Protein AF-A0A9D9N4X7-F1 (afdb_monomer)

Mean predicted aligned error: 10.9 Å

Foldseek 3Di:
DQQVVCCVPQNPVSVVVVVVVVVVVVVVVCVVVCCVPPVDPDPVVVVVVLVVLVVVLVVVLVVPDDPDPVVSVVSNVVSVVVSVVVCCVPPDPLCPDPPRVPPPD

Sequence (105 aa):
LVNVLFVPRISYMASAWASFACYFVMMLVSYFVGQKYMKIPYDLRSMGLYTIVALAFLAISYYFKSDRIWLNYTINTVLLLVYLAMIVRRDFPLHNLPVVGKYFK

Structure (mmCIF, N/CA/C/O backbone):
data_AF-A0A9D9N4X7-F1
#
_entry.id   AF-A0A9D9N4X7-F1
#
loop_
_atom_site.group_PDB
_atom_site.id
_atom_site.type_symbol
_atom_site.label_atom_id
_atom_site.label_alt_id
_atom_site.label_comp_id
_atom_site.label_asym_id
_atom_site.label_entity_id
_atom_site.label_seq_id
_atom_site.pdbx_PDB_ins_code
_atom_site.Cartn_x
_atom_site.Cartn_y
_atom_site.Cartn_z
_atom_site.occupancy
_atom_site.B_iso_or_equiv
_atom_site.auth_seq_id
_atom_site.auth_comp_id
_atom_site.auth_asym_id
_atom_site.auth_atom_id
_atom_site.pdbx_PDB_model_num
ATOM 1 N N . LEU A 1 1 ? 9.983 18.718 3.355 1.00 54.75 1 LEU A N 1
ATOM 2 C CA . LEU A 1 1 ? 11.403 18.310 3.497 1.00 54.75 1 LEU A CA 1
ATOM 3 C C . LEU A 1 1 ? 11.791 17.188 2.528 1.00 54.75 1 LEU A C 1
ATOM 5 O O . LEU A 1 1 ? 12.722 17.389 1.766 1.00 54.75 1 LEU A O 1
ATOM 9 N N . VAL A 1 2 ? 11.036 16.083 2.444 1.00 51.59 2 VAL A N 1
ATOM 10 C CA . VAL A 1 2 ? 11.307 14.979 1.489 1.00 51.59 2 VAL A CA 1
ATOM 11 C C . VAL A 1 2 ? 11.167 15.393 0.012 1.00 51.59 2 VAL A C 1
ATOM 13 O O . VAL A 1 2 ? 12.006 15.029 -0.803 1.00 51.59 2 VAL A O 1
ATOM 16 N N . ASN A 1 3 ? 10.172 16.220 -0.334 1.00 50.16 3 ASN A N 1
ATOM 17 C CA . ASN A 1 3 ? 9.9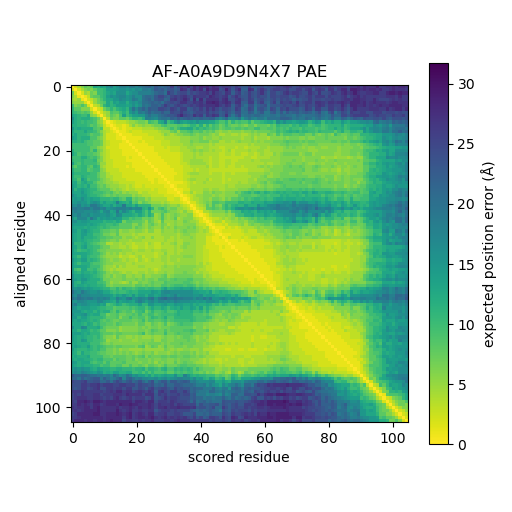34 16.613 -1.731 1.00 50.16 3 ASN A CA 1
ATOM 18 C C . ASN A 1 3 ? 11.021 17.550 -2.301 1.00 50.16 3 ASN A C 1
ATOM 20 O O . ASN A 1 3 ? 11.344 17.471 -3.471 1.00 50.16 3 ASN A O 1
ATOM 24 N N . VAL A 1 4 ? 11.635 18.418 -1.491 1.00 57.03 4 VAL A N 1
ATOM 25 C CA . VAL A 1 4 ? 12.574 19.451 -1.989 1.00 57.03 4 VAL A CA 1
ATOM 26 C C . VAL A 1 4 ? 13.975 18.883 -2.261 1.00 57.03 4 VAL A C 1
ATOM 28 O O . VAL A 1 4 ? 14.663 19.346 -3.163 1.00 57.03 4 VAL A O 1
ATOM 31 N N . LEU A 1 5 ? 14.383 17.847 -1.521 1.00 56.41 5 LEU A N 1
ATOM 32 C CA . LEU A 1 5 ? 15.714 17.235 -1.632 1.00 56.41 5 LEU A CA 1
ATOM 33 C C . LEU A 1 5 ? 15.809 16.143 -2.717 1.00 56.41 5 LEU A C 1
ATOM 35 O O . LEU A 1 5 ? 16.883 15.937 -3.272 1.00 56.41 5 LEU A O 1
ATOM 39 N N . PHE A 1 6 ? 14.704 15.459 -3.046 1.00 50.97 6 PHE A N 1
ATOM 40 C CA . PHE A 1 6 ? 14.692 14.322 -3.990 1.00 50.97 6 PHE A CA 1
ATOM 41 C C . PHE A 1 6 ? 14.237 14.659 -5.423 1.00 50.97 6 PHE A C 1
ATOM 43 O O . PHE A 1 6 ? 14.375 13.830 -6.332 1.00 50.97 6 PHE A O 1
ATOM 50 N N . VAL A 1 7 ? 13.729 15.873 -5.650 1.00 50.91 7 VAL A N 1
ATOM 51 C CA . VAL A 1 7 ? 13.244 16.347 -6.960 1.00 50.91 7 VAL A CA 1
ATOM 52 C C . VAL A 1 7 ? 14.270 16.263 -8.106 1.00 50.91 7 VAL A C 1
ATOM 54 O O . VAL A 1 7 ? 13.846 15.899 -9.202 1.00 50.91 7 VAL A O 1
ATOM 57 N N . PRO A 1 8 ? 15.594 16.471 -7.927 1.00 56.12 8 PRO A N 1
ATOM 58 C CA . PRO A 1 8 ? 16.517 16.484 -9.070 1.00 56.12 8 PRO A CA 1
ATOM 59 C C . PRO A 1 8 ? 16.788 15.112 -9.708 1.00 56.12 8 PRO A C 1
ATOM 61 O O . PRO A 1 8 ? 17.347 15.052 -10.799 1.00 56.12 8 PRO A O 1
ATOM 64 N N . ARG A 1 9 ? 16.450 13.999 -9.036 1.00 59.16 9 ARG A N 1
ATOM 65 C CA . ARG A 1 9 ? 16.835 12.644 -9.483 1.00 59.16 9 ARG A CA 1
ATOM 66 C C . ARG A 1 9 ? 15.659 11.693 -9.732 1.00 59.16 9 ARG A C 1
ATOM 68 O O . ARG A 1 9 ? 15.794 10.825 -10.585 1.00 59.16 9 ARG A O 1
ATOM 75 N N . ILE A 1 10 ? 14.541 11.814 -8.999 1.00 59.00 10 ILE A N 1
ATOM 76 C CA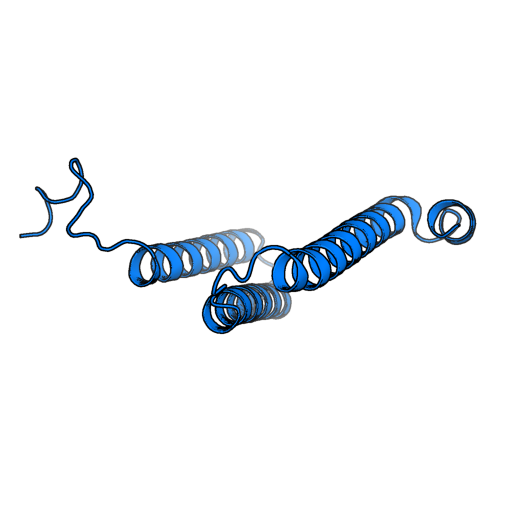 . ILE A 1 10 ? 13.463 10.788 -8.981 1.00 59.00 10 ILE A CA 1
ATOM 77 C C . ILE A 1 10 ? 12.044 11.396 -9.122 1.00 59.00 10 ILE A C 1
ATOM 79 O O . ILE A 1 10 ? 11.050 10.676 -9.082 1.00 59.00 10 ILE A O 1
ATOM 83 N N . SER A 1 11 ? 11.942 12.714 -9.329 1.00 65.12 11 SER A N 1
ATOM 84 C CA . SER A 1 11 ? 10.737 13.507 -9.654 1.00 65.12 11 SER A CA 1
ATOM 85 C C . SER A 1 11 ? 9.369 12.838 -9.366 1.00 65.12 11 SER A C 1
ATOM 87 O O . SER A 1 11 ? 8.865 12.930 -8.246 1.00 65.12 11 SER A O 1
ATOM 89 N N . TYR A 1 12 ? 8.780 12.108 -10.323 1.00 67.69 12 TYR A N 1
ATOM 90 C CA . TYR A 1 12 ? 7.450 11.492 -10.180 1.00 67.69 12 TYR A CA 1
ATOM 91 C C . TYR A 1 12 ? 7.395 10.325 -9.174 1.00 67.69 12 TYR A C 1
ATOM 93 O O . TYR A 1 12 ? 6.479 10.240 -8.354 1.00 67.69 12 TYR A O 1
ATOM 101 N N . MET A 1 13 ? 8.397 9.443 -9.181 1.00 74.81 13 MET A N 1
ATOM 102 C CA . MET A 1 13 ? 8.475 8.309 -8.249 1.00 74.81 13 MET A CA 1
ATOM 103 C C . MET A 1 13 ? 8.678 8.780 -6.804 1.00 74.81 13 MET A C 1
ATOM 105 O O . MET A 1 13 ? 8.128 8.181 -5.882 1.00 74.81 13 MET A O 1
ATOM 109 N N . ALA A 1 14 ? 9.420 9.873 -6.598 1.00 73.06 14 ALA A N 1
ATOM 110 C CA . ALA A 1 14 ? 9.655 10.431 -5.269 1.00 73.06 14 ALA A CA 1
ATOM 111 C C . ALA A 1 14 ? 8.353 10.938 -4.638 1.00 73.06 14 ALA A C 1
ATOM 113 O O . ALA A 1 14 ? 8.101 10.682 -3.460 1.00 73.06 14 ALA A O 1
ATOM 114 N N . SER A 1 15 ? 7.492 11.589 -5.427 1.00 80.06 15 SER A N 1
ATOM 115 C CA . SER A 1 15 ? 6.187 12.039 -4.942 1.00 80.06 15 SER A CA 1
ATOM 116 C C . SER A 1 15 ? 5.264 10.867 -4.596 1.00 80.06 15 SER A C 1
ATOM 118 O O . SER A 1 15 ? 4.541 10.955 -3.605 1.00 80.06 15 SER A O 1
ATOM 120 N N . ALA A 1 16 ? 5.300 9.768 -5.358 1.00 83.25 16 ALA A N 1
ATOM 121 C CA . ALA A 1 16 ? 4.505 8.576 -5.057 1.00 83.25 16 ALA A CA 1
ATOM 122 C C . ALA A 1 16 ? 4.917 7.939 -3.717 1.00 83.25 16 ALA A C 1
ATOM 124 O O . ALA A 1 16 ? 4.068 7.693 -2.857 1.00 83.25 16 ALA A O 1
ATOM 125 N N . TRP A 1 17 ? 6.224 7.749 -3.497 1.00 82.69 17 TRP A N 1
ATOM 126 C CA . TRP A 1 17 ? 6.747 7.218 -2.234 1.00 82.69 17 TRP A CA 1
ATOM 127 C C . TRP A 1 17 ? 6.523 8.167 -1.051 1.00 82.69 17 TRP A C 1
ATOM 129 O O . TRP A 1 17 ? 6.207 7.708 0.047 1.00 82.69 17 TRP A O 1
ATOM 139 N N . ALA A 1 18 ? 6.629 9.483 -1.260 1.00 83.94 18 ALA A N 1
ATOM 140 C CA . ALA A 1 18 ? 6.366 10.474 -0.219 1.00 83.94 18 ALA A CA 1
ATOM 141 C C . ALA A 1 18 ? 4.897 10.454 0.233 1.00 83.94 18 ALA A C 1
ATOM 143 O O . ALA A 1 18 ? 4.632 10.432 1.436 1.00 83.94 18 ALA A O 1
ATOM 144 N N . SER A 1 19 ? 3.947 10.407 -0.707 1.00 86.50 19 SER A N 1
ATOM 145 C CA . SER A 1 19 ? 2.517 10.298 -0.389 1.00 86.50 19 SER A CA 1
ATOM 146 C C . SER A 1 19 ? 2.197 8.981 0.316 1.00 86.50 19 SER A C 1
ATOM 148 O O . SER A 1 19 ? 1.488 8.987 1.320 1.00 86.50 19 SER A O 1
ATOM 150 N N . PHE A 1 20 ? 2.773 7.865 -0.144 1.00 87.88 20 PHE A N 1
ATOM 151 C CA . PHE A 1 20 ? 2.616 6.564 0.507 1.00 87.88 20 PHE A CA 1
ATOM 152 C C . PHE A 1 20 ? 3.094 6.590 1.965 1.00 87.88 20 PHE A C 1
ATOM 154 O O . PHE A 1 20 ? 2.342 6.218 2.864 1.00 87.88 20 PHE A O 1
ATOM 161 N N . ALA A 1 21 ? 4.304 7.098 2.219 1.00 88.75 21 ALA A N 1
ATOM 162 C CA . ALA A 1 21 ? 4.846 7.210 3.572 1.00 88.75 21 ALA A CA 1
ATOM 163 C C . ALA A 1 21 ? 4.004 8.144 4.457 1.00 88.75 21 ALA A C 1
ATOM 165 O O . ALA A 1 21 ? 3.761 7.840 5.622 1.00 88.75 21 ALA A O 1
ATOM 166 N N . CYS A 1 22 ? 3.514 9.254 3.900 1.00 89.50 22 CYS A N 1
ATOM 167 C CA . CYS A 1 22 ? 2.655 10.198 4.610 1.00 89.50 22 CYS A CA 1
ATOM 168 C C . CYS A 1 22 ? 1.346 9.537 5.074 1.00 89.50 22 CYS A C 1
ATOM 170 O O . CYS A 1 22 ? 1.009 9.591 6.259 1.00 89.50 22 CYS A O 1
ATOM 172 N N . TYR A 1 23 ? 0.642 8.847 4.169 1.00 91.88 23 TYR A N 1
ATOM 173 C CA . TYR A 1 23 ? -0.581 8.116 4.513 1.00 91.88 23 TYR A CA 1
ATOM 174 C C . TYR A 1 23 ? -0.321 6.960 5.471 1.00 91.88 23 TYR A C 1
ATOM 176 O O . TYR A 1 23 ? -1.108 6.750 6.389 1.00 91.88 23 TYR A O 1
ATOM 184 N N . PHE A 1 24 ? 0.794 6.250 5.310 1.00 91.31 24 PHE A N 1
ATOM 185 C CA . PHE A 1 24 ? 1.174 5.171 6.212 1.00 91.31 24 PHE A CA 1
ATOM 186 C C . PHE A 1 24 ? 1.397 5.674 7.645 1.00 91.31 24 PHE A C 1
ATOM 188 O O . PHE A 1 24 ? 0.865 5.106 8.597 1.00 91.31 24 PHE A O 1
ATOM 195 N N . VAL A 1 25 ? 2.116 6.788 7.812 1.00 92.50 25 VAL A N 1
ATOM 196 C CA . VAL A 1 25 ? 2.313 7.409 9.131 1.00 92.50 25 VAL A CA 1
ATOM 197 C C . VAL A 1 25 ? 0.983 7.896 9.706 1.00 92.50 25 VAL A C 1
ATOM 199 O O . VAL A 1 25 ? 0.697 7.625 10.871 1.00 92.50 25 VAL A O 1
ATOM 202 N N . MET A 1 26 ? 0.140 8.555 8.903 1.00 92.00 26 MET A N 1
ATOM 203 C CA . MET A 1 26 ? -1.194 8.977 9.348 1.00 92.00 26 MET A CA 1
ATOM 204 C C . MET A 1 26 ? -2.060 7.793 9.795 1.00 92.00 26 MET A C 1
ATOM 206 O O . MET A 1 26 ? -2.709 7.882 10.836 1.00 92.00 26 MET A O 1
ATOM 210 N N . MET A 1 27 ? -2.032 6.675 9.063 1.00 90.69 27 MET A N 1
ATOM 211 C CA . MET A 1 27 ? -2.735 5.442 9.426 1.00 90.69 27 MET A CA 1
ATOM 212 C C . MET A 1 27 ? -2.255 4.910 10.780 1.00 90.69 27 MET A C 1
ATOM 214 O O . MET A 1 27 ? -3.079 4.623 11.645 1.00 90.69 27 MET A O 1
ATOM 218 N N . LEU A 1 28 ? -0.938 4.809 10.990 1.00 90.62 28 LEU A N 1
ATOM 219 C CA . LEU A 1 28 ? -0.377 4.316 12.251 1.00 90.62 28 LEU A CA 1
ATOM 220 C C . LEU A 1 28 ? -0.739 5.223 13.427 1.00 90.62 28 LEU A C 1
ATOM 222 O O . LEU A 1 28 ? -1.196 4.738 14.459 1.00 90.62 28 LEU A O 1
ATOM 226 N N . VAL A 1 29 ? -0.579 6.539 13.271 1.00 91.25 29 VAL A N 1
ATOM 227 C CA . VAL A 1 29 ? -0.933 7.508 14.318 1.00 91.25 29 VAL A CA 1
ATOM 228 C C . VAL A 1 29 ? -2.424 7.423 14.641 1.00 91.25 29 VAL A C 1
ATOM 230 O O . VAL A 1 29 ? -2.784 7.347 15.815 1.00 91.25 29 VAL A O 1
ATOM 233 N N . SER A 1 30 ? -3.286 7.368 13.623 1.00 87.31 30 SER A N 1
ATOM 234 C CA . SER A 1 30 ? -4.731 7.210 13.803 1.00 87.31 30 SER A CA 1
ATOM 235 C C . SER A 1 30 ? -5.081 5.896 14.503 1.00 87.31 30 SER A C 1
ATOM 237 O O . SER A 1 30 ? -5.926 5.901 15.392 1.00 87.31 30 SER A O 1
ATOM 239 N N . TYR A 1 31 ? -4.388 4.798 14.190 1.00 85.56 31 TYR A N 1
ATOM 240 C CA . TYR A 1 31 ? -4.572 3.519 14.871 1.00 85.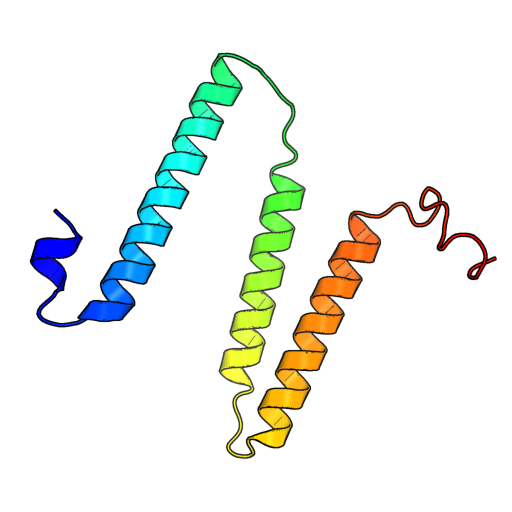56 31 TYR A CA 1
ATOM 241 C C . TYR A 1 31 ? -4.180 3.593 16.355 1.00 85.56 31 TYR A C 1
ATOM 243 O O . TYR A 1 31 ? -4.967 3.203 17.215 1.00 85.56 31 TYR A O 1
ATOM 251 N N . PHE A 1 32 ? -3.006 4.140 16.688 1.00 86.88 32 PHE A N 1
ATOM 252 C CA . PHE A 1 32 ? -2.550 4.242 18.082 1.00 86.88 32 PHE A CA 1
ATOM 253 C C . PHE A 1 32 ? -3.413 5.190 18.920 1.00 86.88 32 PHE A C 1
ATOM 255 O O . PHE A 1 32 ? -3.777 4.868 20.053 1.00 86.88 32 PHE A O 1
ATOM 262 N N . VAL A 1 33 ? -3.753 6.357 18.368 1.00 87.00 33 VAL A N 1
ATOM 263 C CA . VAL A 1 33 ? -4.638 7.331 19.019 1.00 87.00 33 VAL A CA 1
ATOM 264 C C . VAL A 1 33 ? -6.048 6.753 19.135 1.00 87.00 33 VAL A C 1
ATOM 266 O O . VAL A 1 33 ? -6.629 6.771 20.218 1.00 87.00 33 VAL A O 1
ATOM 269 N N . GLY A 1 34 ? -6.567 6.165 18.058 1.00 83.38 34 GLY A N 1
ATOM 270 C CA . GLY A 1 34 ? -7.864 5.497 18.014 1.00 83.38 34 GLY A CA 1
ATOM 271 C C . GLY A 1 34 ? -7.978 4.430 19.092 1.00 83.38 34 GLY A C 1
ATOM 272 O O . GLY A 1 34 ? -8.884 4.504 19.908 1.00 83.38 34 GLY A O 1
ATOM 273 N N . GLN A 1 35 ? -6.993 3.538 19.209 1.00 80.44 35 GLN A N 1
ATOM 274 C CA . GLN A 1 35 ? -6.988 2.483 20.224 1.00 80.44 35 GLN A CA 1
ATOM 275 C C . GLN A 1 35 ? -6.961 3.020 21.667 1.00 80.44 35 GLN A C 1
ATOM 277 O O . GLN A 1 35 ? -7.455 2.356 22.582 1.00 80.44 35 GLN A O 1
ATOM 282 N N . LYS A 1 36 ? -6.394 4.215 21.890 1.00 78.75 36 LYS A N 1
ATOM 283 C CA . LYS A 1 36 ? -6.341 4.863 23.209 1.00 78.75 36 LYS A CA 1
ATOM 284 C C . LYS A 1 36 ? -7.684 5.476 23.618 1.00 78.75 36 LYS A C 1
ATOM 286 O O . LYS A 1 36 ? -8.058 5.346 24.780 1.00 78.75 36 LYS A O 1
ATOM 291 N N . TYR A 1 37 ? -8.387 6.138 22.696 1.00 80.56 37 TYR A N 1
ATOM 292 C CA . TYR A 1 37 ? -9.648 6.838 22.991 1.00 80.56 37 TYR A CA 1
ATOM 293 C C . TYR A 1 37 ? -10.896 5.974 22.744 1.00 80.56 37 TYR A C 1
ATOM 295 O O . TYR A 1 37 ? -11.855 6.059 23.504 1.00 80.56 37 TYR A O 1
ATOM 303 N N . MET A 1 38 ? -10.882 5.120 21.719 1.00 72.88 38 MET A N 1
ATOM 304 C CA . MET A 1 38 ? -11.967 4.208 21.350 1.00 72.88 38 MET A CA 1
ATOM 305 C C . MET A 1 38 ? -11.400 2.832 20.982 1.00 72.88 38 MET A C 1
ATOM 307 O O . MET A 1 38 ? -10.939 2.605 19.865 1.00 72.88 38 MET A O 1
ATOM 311 N N . LYS A 1 39 ? -11.458 1.885 21.926 1.00 68.94 39 LYS A N 1
ATOM 312 C CA . LYS A 1 39 ? -11.010 0.498 21.722 1.00 68.94 39 LYS A CA 1
ATOM 313 C C . LYS A 1 39 ? -11.959 -0.251 20.783 1.00 68.94 39 LYS A C 1
ATOM 315 O O . LYS A 1 39 ? -12.799 -1.029 21.225 1.00 68.94 39 LYS A O 1
ATOM 320 N N . ILE A 1 40 ? -11.823 -0.009 19.487 1.00 74.19 40 ILE A N 1
ATOM 321 C CA . ILE A 1 40 ? -12.484 -0.788 18.444 1.00 74.19 40 ILE A CA 1
ATOM 322 C C . ILE A 1 40 ? -11.614 -2.031 18.204 1.00 74.19 40 ILE A C 1
ATOM 324 O O . ILE A 1 40 ? -10.425 -1.881 17.912 1.00 74.19 40 ILE A O 1
ATOM 328 N N . PRO A 1 41 ? -12.145 -3.260 18.339 1.00 72.81 41 PRO A N 1
ATOM 329 C CA . PRO A 1 41 ? -11.392 -4.478 18.061 1.00 72.81 41 PRO A CA 1
ATOM 330 C C . PRO A 1 41 ? -11.179 -4.628 16.545 1.00 72.81 41 PRO A C 1
ATOM 332 O O . PRO A 1 41 ? -11.922 -5.330 15.866 1.00 72.81 41 PRO A O 1
ATOM 335 N N . TYR A 1 42 ? -10.174 -3.939 16.001 1.00 72.00 42 TYR A N 1
ATOM 336 C CA . TYR A 1 42 ? -9.762 -4.094 14.608 1.00 72.00 42 TYR A CA 1
ATOM 337 C C . TYR A 1 42 ? -9.078 -5.447 14.402 1.00 72.00 42 TYR A C 1
ATOM 339 O O . TYR A 1 42 ? -8.085 -5.761 15.063 1.00 72.00 42 TYR A O 1
ATOM 347 N N . ASP A 1 43 ? -9.562 -6.229 13.437 1.00 79.25 43 ASP A N 1
ATOM 348 C CA . ASP A 1 43 ? -8.894 -7.456 13.010 1.00 79.25 43 ASP A CA 1
ATOM 349 C C . ASP A 1 43 ? -7.703 -7.139 12.093 1.00 79.25 43 ASP A C 1
ATOM 351 O O . ASP A 1 43 ? -7.742 -7.265 10.865 1.00 79.25 43 ASP A O 1
ATOM 355 N N . LEU A 1 44 ? -6.606 -6.719 12.724 1.00 81.50 44 LEU A N 1
ATOM 356 C CA . LEU A 1 44 ? -5.341 -6.457 12.045 1.00 81.50 44 LEU A CA 1
ATOM 357 C C . LEU A 1 44 ? -4.779 -7.694 11.332 1.00 81.50 44 LEU A C 1
ATOM 359 O O . LEU A 1 44 ? -4.017 -7.545 10.377 1.00 81.50 44 LEU A O 1
ATOM 363 N N . ARG A 1 45 ? -5.125 -8.911 11.780 1.00 79.94 45 ARG A N 1
ATOM 364 C CA . ARG A 1 45 ? -4.615 -10.147 11.169 1.00 79.94 45 ARG A CA 1
ATOM 365 C C . ARG A 1 45 ? -5.199 -10.316 9.777 1.00 79.94 45 ARG A C 1
ATOM 367 O O . ARG A 1 45 ? -4.447 -10.564 8.838 1.00 79.94 45 ARG A O 1
ATOM 374 N N . SER A 1 46 ? -6.506 -10.120 9.635 1.00 81.25 46 SER A N 1
ATOM 375 C CA . SER A 1 46 ? -7.180 -10.187 8.338 1.00 81.25 46 SER A CA 1
ATOM 376 C C . SER A 1 46 ? -6.668 -9.102 7.382 1.00 81.25 46 SER A C 1
ATOM 378 O O . SER A 1 46 ? -6.266 -9.418 6.263 1.00 81.25 46 SER A O 1
ATOM 380 N N . MET A 1 47 ? -6.545 -7.849 7.840 1.00 83.88 47 MET A N 1
ATOM 381 C CA . MET A 1 47 ? -5.997 -6.748 7.024 1.00 83.88 47 MET A CA 1
ATOM 382 C C . MET A 1 47 ? -4.546 -6.997 6.573 1.00 83.88 47 MET A C 1
ATOM 384 O O . MET A 1 47 ? -4.191 -6.771 5.411 1.00 83.88 47 MET A O 1
ATOM 388 N N . GLY A 1 48 ? -3.702 -7.493 7.482 1.00 86.75 48 GLY A N 1
ATOM 389 C CA . GLY A 1 48 ? -2.317 -7.843 7.180 1.00 86.75 48 GLY A CA 1
ATOM 390 C C . GLY A 1 48 ? -2.214 -8.978 6.162 1.00 86.75 48 GLY A C 1
ATOM 391 O O . GLY A 1 48 ? -1.443 -8.875 5.209 1.00 86.75 48 GLY A O 1
ATOM 392 N N . LEU A 1 49 ? -3.032 -10.025 6.310 1.00 87.81 49 LEU A N 1
ATOM 393 C CA . LEU A 1 49 ? -3.075 -11.145 5.367 1.00 87.81 49 LEU A CA 1
ATOM 394 C C . LEU A 1 49 ? -3.431 -10.685 3.949 1.00 87.81 49 LEU A C 1
ATOM 396 O O . LEU A 1 49 ? -2.735 -11.069 3.012 1.00 87.81 49 LEU A O 1
ATOM 400 N N . TYR A 1 50 ? -4.445 -9.830 3.781 1.00 87.50 50 TYR A N 1
ATOM 401 C CA . TYR A 1 50 ? -4.788 -9.290 2.459 1.00 87.50 50 TYR A CA 1
ATOM 402 C C . TYR A 1 50 ? -3.636 -8.506 1.834 1.00 87.50 50 TYR A C 1
ATOM 404 O O . TYR A 1 50 ? -3.314 -8.706 0.664 1.00 87.50 50 TYR A O 1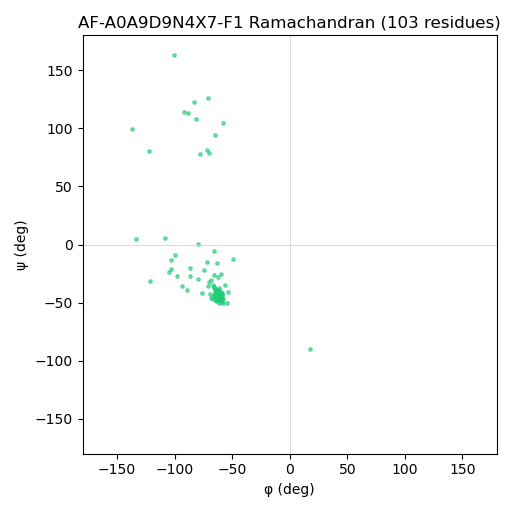
ATOM 412 N N . THR A 1 51 ? -2.965 -7.672 2.631 1.00 89.06 51 THR A N 1
ATOM 413 C CA . THR A 1 51 ? -1.812 -6.887 2.170 1.00 89.06 51 THR A CA 1
ATOM 414 C C . THR A 1 51 ? -0.664 -7.793 1.711 1.00 89.06 51 THR A C 1
ATOM 416 O O . THR A 1 51 ? -0.089 -7.572 0.647 1.00 89.06 51 THR A O 1
ATOM 419 N N . ILE A 1 52 ? -0.355 -8.852 2.469 1.00 91.75 52 ILE A N 1
ATOM 420 C CA . ILE A 1 52 ? 0.695 -9.822 2.120 1.00 91.75 52 ILE A CA 1
ATOM 421 C C . ILE A 1 52 ? 0.339 -10.580 0.837 1.00 91.75 52 ILE A C 1
ATOM 423 O O . ILE A 1 52 ? 1.189 -10.724 -0.040 1.00 91.75 52 ILE A O 1
ATOM 427 N N . VAL A 1 53 ? -0.908 -11.039 0.698 1.00 90.81 53 VAL A N 1
ATOM 428 C CA . VAL A 1 53 ? -1.367 -11.732 -0.517 1.00 90.81 53 VAL A CA 1
ATOM 429 C C . VAL A 1 53 ? -1.268 -10.812 -1.735 1.00 90.81 53 VAL A C 1
ATOM 431 O O . VAL A 1 53 ? -0.762 -11.233 -2.776 1.00 90.81 53 VAL A O 1
ATOM 434 N N . ALA A 1 54 ? -1.692 -9.553 -1.607 1.00 89.88 54 ALA A N 1
ATOM 435 C CA . ALA A 1 54 ? -1.590 -8.572 -2.683 1.00 89.88 54 ALA A CA 1
ATOM 436 C C . ALA A 1 54 ? -0.130 -8.342 -3.110 1.00 89.88 54 ALA A C 1
ATOM 438 O O . ALA A 1 54 ? 0.177 -8.343 -4.303 1.00 89.88 54 ALA A O 1
ATOM 439 N N . LEU A 1 55 ? 0.789 -8.212 -2.145 1.00 91.81 55 LEU A N 1
ATOM 440 C CA . LEU A 1 55 ? 2.224 -8.086 -2.413 1.00 91.81 55 LEU A CA 1
ATOM 441 C C . LEU A 1 55 ? 2.806 -9.343 -3.075 1.00 91.81 55 LEU A C 1
ATOM 443 O O . LEU A 1 55 ? 3.620 -9.224 -3.990 1.00 91.81 55 LEU A O 1
ATOM 447 N N . ALA A 1 56 ? 2.374 -10.538 -2.664 1.00 90.88 56 ALA A N 1
ATOM 448 C CA . ALA A 1 56 ? 2.802 -11.793 -3.278 1.00 90.88 56 ALA A CA 1
ATOM 449 C C . ALA A 1 56 ? 2.372 -11.874 -4.749 1.00 90.88 56 ALA A C 1
ATOM 451 O O . ALA A 1 56 ? 3.176 -12.222 -5.611 1.00 90.88 56 ALA A O 1
ATOM 452 N N . PHE A 1 57 ? 1.132 -11.494 -5.063 1.00 89.75 57 PHE A N 1
ATOM 453 C CA . PHE A 1 57 ? 0.650 -11.445 -6.446 1.00 89.75 57 PHE A CA 1
ATOM 454 C C . PHE A 1 57 ? 1.391 -10.399 -7.278 1.00 89.75 57 PHE A C 1
ATOM 456 O O . PHE A 1 57 ? 1.750 -10.671 -8.423 1.00 89.75 57 PHE A O 1
ATOM 463 N N . LEU A 1 58 ? 1.699 -9.238 -6.698 1.00 88.75 58 LEU A N 1
ATOM 464 C CA . LEU A 1 58 ? 2.526 -8.231 -7.358 1.00 88.75 58 LEU A CA 1
ATOM 465 C C . LEU A 1 58 ? 3.932 -8.767 -7.670 1.00 88.75 58 LEU A C 1
ATOM 467 O O . LEU A 1 58 ? 4.422 -8.578 -8.783 1.00 88.75 58 LEU A O 1
ATOM 471 N N . ALA A 1 59 ? 4.558 -9.486 -6.734 1.00 89.69 59 ALA A N 1
ATOM 472 C CA .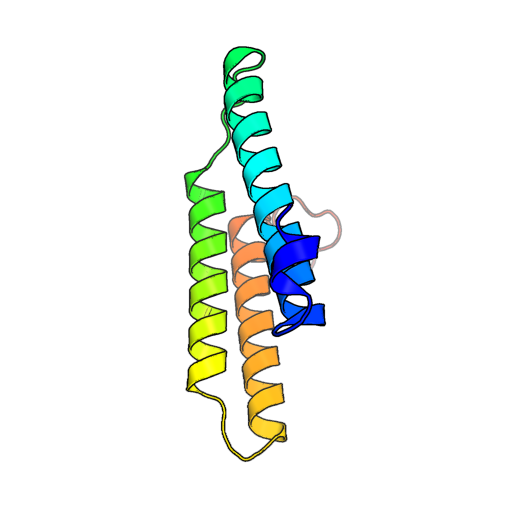 ALA A 1 59 ? 5.857 -10.117 -6.956 1.00 89.69 59 ALA A CA 1
ATOM 473 C C . ALA A 1 59 ? 5.793 -11.183 -8.062 1.00 89.69 59 ALA A C 1
ATOM 475 O O . ALA A 1 59 ? 6.634 -11.181 -8.959 1.00 89.69 59 ALA A O 1
ATOM 476 N N . ILE A 1 60 ? 4.772 -12.049 -8.050 1.00 88.62 60 ILE A N 1
ATOM 477 C CA . ILE A 1 60 ? 4.553 -13.060 -9.097 1.00 88.62 60 ILE A CA 1
ATOM 478 C C . ILE A 1 60 ? 4.408 -12.391 -10.467 1.00 88.62 60 ILE A C 1
ATOM 480 O O . ILE A 1 60 ? 5.071 -12.803 -11.416 1.00 88.62 60 ILE A O 1
ATOM 484 N N . SER A 1 61 ? 3.597 -11.333 -10.566 1.00 87.62 61 SER A N 1
ATOM 485 C CA . SER A 1 61 ? 3.432 -10.569 -11.807 1.00 87.62 61 SER A CA 1
ATOM 486 C C . SER A 1 61 ? 4.755 -9.971 -12.301 1.00 87.62 61 SER A C 1
ATOM 488 O O . SER A 1 61 ? 5.061 -10.038 -13.492 1.00 87.62 61 SER A O 1
ATOM 490 N N . TYR A 1 62 ? 5.576 -9.443 -11.389 1.00 86.94 62 TYR A N 1
ATOM 491 C CA . TYR A 1 62 ? 6.883 -8.886 -11.733 1.00 86.94 62 TYR A CA 1
ATOM 492 C C . TYR A 1 62 ? 7.855 -9.948 -12.273 1.00 86.94 62 TYR A C 1
ATOM 494 O O . TYR A 1 62 ? 8.524 -9.698 -13.275 1.00 86.94 62 TYR A O 1
ATOM 502 N N . TYR A 1 63 ? 7.902 -11.138 -11.662 1.00 85.25 63 TYR A N 1
ATOM 503 C CA . TYR A 1 63 ? 8.771 -12.239 -12.102 1.00 85.25 63 TYR A CA 1
ATOM 504 C C . TYR A 1 63 ? 8.319 -12.889 -13.415 1.00 85.25 63 TYR A C 1
ATOM 506 O O . TYR A 1 63 ? 9.160 -13.279 -14.219 1.00 85.25 63 TYR A O 1
ATOM 514 N N . PHE A 1 64 ? 7.010 -13.003 -13.655 1.00 80.50 64 PHE A N 1
ATOM 515 C CA . PHE A 1 64 ? 6.464 -13.643 -14.862 1.00 80.50 64 PHE A CA 1
ATOM 516 C C . PHE A 1 64 ? 6.477 -12.758 -16.112 1.00 80.50 64 PHE A C 1
ATOM 518 O O . PHE A 1 64 ? 6.035 -13.195 -17.180 1.00 80.50 64 PHE A O 1
ATOM 525 N N . LYS A 1 65 ? 6.976 -11.523 -15.999 1.00 77.50 65 LYS A N 1
ATOM 526 C CA . LYS A 1 65 ? 7.010 -10.555 -17.092 1.00 77.50 65 LYS A CA 1
ATOM 527 C C . LYS A 1 65 ? 7.780 -11.121 -18.292 1.00 77.50 65 LYS A C 1
ATOM 529 O O . LYS A 1 65 ? 9.003 -11.190 -18.294 1.00 77.50 65 LYS A O 1
ATOM 534 N N . SER A 1 66 ? 7.031 -11.520 -19.314 1.00 79.88 66 SER A N 1
ATOM 535 C CA . SER A 1 66 ? 7.529 -12.113 -20.557 1.00 79.88 66 SER A CA 1
ATOM 536 C C . SER A 1 66 ? 7.561 -11.079 -21.688 1.00 79.88 66 SER A C 1
ATOM 538 O O . SER A 1 66 ? 6.878 -10.059 -21.622 1.00 79.88 66 SER A O 1
ATOM 540 N N . ASP A 1 67 ? 8.304 -11.355 -22.763 1.00 75.50 67 ASP A N 1
ATOM 541 C CA . ASP A 1 67 ? 8.427 -10.454 -23.928 1.00 75.50 67 ASP A CA 1
ATOM 542 C C . ASP A 1 67 ? 7.104 -10.274 -24.702 1.00 75.50 67 ASP A C 1
ATOM 544 O O . ASP A 1 67 ? 6.841 -9.257 -25.345 1.00 75.50 67 ASP A O 1
ATOM 548 N N . ARG A 1 68 ? 6.210 -11.267 -24.626 1.00 82.12 68 ARG A N 1
ATOM 549 C CA . ARG A 1 68 ? 4.902 -11.217 -25.287 1.00 82.12 68 ARG A CA 1
ATOM 550 C C . ARG A 1 68 ? 3.914 -10.405 -24.453 1.00 82.12 68 ARG A C 1
ATOM 552 O O . ARG A 1 68 ? 3.388 -10.884 -23.451 1.00 82.12 68 ARG A O 1
ATOM 559 N N . ILE A 1 69 ? 3.589 -9.207 -24.936 1.00 83.00 69 ILE A N 1
ATOM 560 C CA . ILE A 1 69 ? 2.683 -8.258 -24.267 1.00 83.00 69 ILE A CA 1
ATOM 561 C C . ILE A 1 69 ? 1.320 -8.875 -23.910 1.00 83.00 69 ILE A C 1
ATOM 563 O O . ILE A 1 69 ? 0.821 -8.669 -22.806 1.00 83.00 69 ILE A O 1
ATOM 567 N N . TRP A 1 70 ? 0.754 -9.693 -24.804 1.00 84.94 70 TRP A N 1
ATOM 568 C CA . TRP A 1 70 ? -0.551 -10.331 -24.611 1.00 84.94 70 TRP A CA 1
ATOM 569 C C . TRP A 1 70 ? -0.560 -11.271 -23.403 1.00 84.94 70 TRP A C 1
ATOM 571 O O . TRP A 1 70 ? -1.481 -11.213 -22.595 1.00 84.94 70 TRP A O 1
ATOM 581 N N . LEU A 1 71 ? 0.499 -12.068 -23.231 1.00 82.75 71 LEU A N 1
ATOM 582 C CA . LEU A 1 71 ? 0.642 -12.979 -22.093 1.00 82.75 71 LEU A CA 1
ATOM 583 C C . LEU A 1 71 ? 0.716 -12.216 -20.769 1.00 82.75 71 LEU A C 1
ATOM 585 O O . LEU A 1 71 ? 0.062 -12.612 -19.808 1.00 82.75 71 LEU A O 1
ATOM 589 N N . ASN A 1 72 ? 1.437 -11.092 -20.728 1.00 85.88 72 ASN A N 1
ATOM 590 C CA . ASN A 1 72 ? 1.512 -10.272 -19.520 1.00 85.88 72 ASN A CA 1
ATOM 591 C C . ASN A 1 72 ? 0.139 -9.723 -19.127 1.00 85.88 72 ASN A C 1
ATOM 593 O O . ASN A 1 72 ? -0.224 -9.803 -17.954 1.00 85.88 72 ASN A O 1
ATOM 597 N N . TYR A 1 73 ? -0.636 -9.195 -20.079 1.00 87.50 73 TYR A N 1
ATOM 598 C CA . TYR A 1 73 ? -1.985 -8.707 -19.786 1.00 87.50 73 TYR A CA 1
ATOM 599 C C . TYR A 1 73 ? -2.886 -9.833 -19.283 1.00 87.50 73 TYR A C 1
ATOM 601 O O . TYR A 1 73 ? -3.508 -9.674 -18.236 1.00 87.50 73 TYR A O 1
ATOM 609 N N . THR A 1 74 ? -2.890 -10.993 -19.947 1.00 88.94 74 THR A N 1
ATOM 610 C CA . THR A 1 74 ? -3.693 -12.144 -19.514 1.00 88.94 74 THR A CA 1
ATOM 611 C C . THR A 1 74 ? -3.329 -12.591 -18.099 1.00 88.94 74 THR A C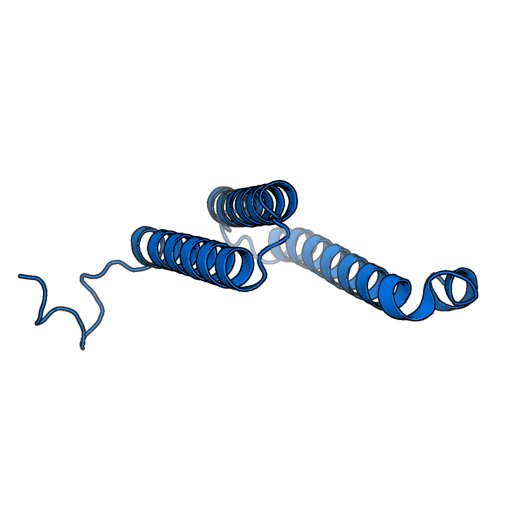 1
ATOM 613 O O . THR A 1 74 ? -4.219 -12.746 -17.266 1.00 88.94 74 THR A O 1
ATOM 616 N N . ILE A 1 75 ? -2.038 -12.743 -17.790 1.00 87.25 75 ILE A N 1
ATOM 617 C CA . ILE A 1 75 ? -1.574 -13.173 -16.462 1.00 87.25 75 ILE A CA 1
ATOM 618 C C . ILE A 1 75 ? -1.974 -12.155 -15.389 1.00 87.25 75 ILE A C 1
ATOM 620 O O . ILE A 1 75 ? -2.493 -12.545 -14.345 1.00 87.25 75 ILE A O 1
ATOM 624 N N . ASN A 1 76 ? -1.795 -10.857 -15.651 1.00 88.62 76 ASN A N 1
ATOM 625 C CA . ASN A 1 76 ? -2.174 -9.801 -14.710 1.00 88.62 76 ASN A CA 1
ATOM 626 C C . ASN A 1 76 ? -3.685 -9.770 -14.455 1.00 88.62 76 ASN A C 1
ATOM 628 O O . ASN A 1 76 ? -4.107 -9.675 -13.303 1.00 88.62 76 ASN A O 1
ATOM 632 N N . THR A 1 77 ? -4.503 -9.892 -15.504 1.00 90.25 77 THR A N 1
ATOM 633 C CA . THR A 1 77 ? -5.964 -9.949 -15.368 1.00 90.25 77 THR A CA 1
ATOM 634 C C . THR A 1 77 ? -6.402 -11.184 -14.583 1.00 90.25 77 THR A C 1
ATOM 636 O O . THR A 1 77 ? -7.249 -11.068 -13.700 1.00 90.25 77 THR A O 1
ATOM 639 N N . VAL A 1 78 ? -5.803 -12.352 -14.839 1.00 91.62 78 VAL A N 1
ATOM 640 C CA . VAL A 1 78 ? -6.100 -13.585 -14.092 1.00 91.62 78 VAL A CA 1
ATOM 641 C C . VAL 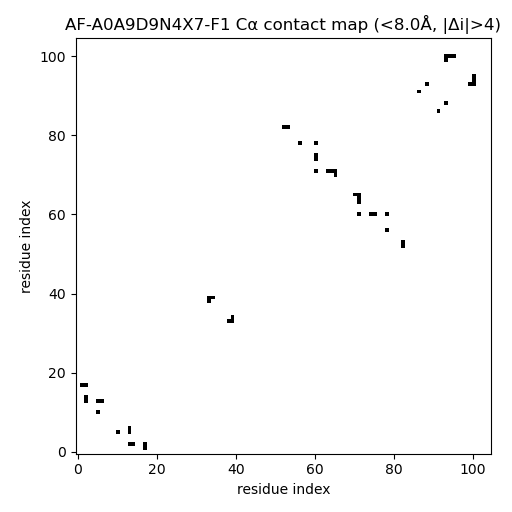A 1 78 ? -5.710 -13.443 -12.620 1.00 91.62 78 VAL A C 1
ATOM 643 O O . VAL A 1 78 ? -6.522 -13.758 -11.755 1.00 91.62 78 VAL A O 1
ATOM 646 N N . LEU A 1 79 ? -4.521 -12.916 -12.310 1.00 89.06 79 LEU A N 1
ATOM 647 C CA . LEU A 1 79 ? -4.092 -12.673 -10.926 1.00 89.06 79 LEU A CA 1
ATOM 648 C C . LEU A 1 79 ? -5.043 -11.723 -10.185 1.00 89.06 79 LEU A C 1
ATOM 650 O O . LEU A 1 79 ? -5.412 -11.990 -9.041 1.00 89.06 79 LEU A O 1
ATOM 654 N N . LEU A 1 80 ? -5.478 -10.644 -10.845 1.00 89.69 80 LEU A N 1
ATOM 655 C CA . LEU A 1 80 ? -6.465 -9.709 -10.300 1.00 89.69 80 LEU A CA 1
ATOM 656 C C . LEU A 1 80 ? -7.806 -10.393 -10.020 1.00 89.69 80 LEU A C 1
ATOM 658 O O . LEU A 1 80 ? -8.372 -10.211 -8.944 1.00 89.69 80 LEU A O 1
ATOM 662 N N . LEU A 1 81 ? -8.298 -11.209 -10.955 1.00 91.00 81 LEU A N 1
ATOM 663 C CA . LEU A 1 81 ? -9.540 -11.964 -10.775 1.00 91.00 81 LEU A CA 1
ATOM 664 C C . LEU A 1 81 ? -9.441 -12.956 -9.615 1.00 91.00 81 LEU A C 1
ATOM 666 O O . LEU A 1 81 ? -10.375 -13.058 -8.823 1.00 91.00 81 LEU A O 1
ATOM 670 N N . VAL A 1 82 ? -8.309 -13.651 -9.471 1.00 90.06 82 VAL A N 1
ATOM 671 C CA . VAL A 1 82 ? -8.068 -14.566 -8.345 1.00 90.06 82 VAL A CA 1
ATOM 672 C C . VAL A 1 82 ? -8.050 -13.806 -7.018 1.00 90.06 82 VAL A C 1
ATOM 674 O O . VAL A 1 82 ? -8.638 -14.271 -6.042 1.00 90.06 82 VAL A O 1
ATOM 677 N N . TYR A 1 83 ? -7.430 -12.625 -6.973 1.00 88.44 83 TYR A N 1
ATOM 678 C CA . TYR A 1 83 ? -7.399 -11.791 -5.770 1.00 88.44 83 TYR A CA 1
ATOM 679 C C . TYR A 1 83 ? -8.800 -11.325 -5.367 1.00 88.44 83 TYR A C 1
ATOM 681 O O . TYR A 1 83 ? -9.202 -11.481 -4.214 1.00 88.44 83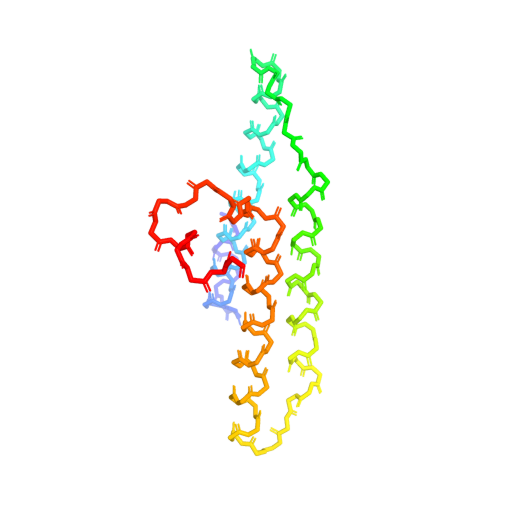 TYR A O 1
ATOM 689 N N . LEU A 1 84 ? -9.580 -10.833 -6.333 1.00 87.38 84 LEU A N 1
ATOM 690 C CA . LEU A 1 84 ? -10.973 -10.444 -6.116 1.00 87.38 84 LEU A CA 1
ATOM 691 C C . LEU A 1 84 ? -11.825 -11.631 -5.659 1.00 87.38 84 LEU A C 1
ATOM 693 O O . LEU A 1 84 ? -12.586 -11.502 -4.705 1.00 87.38 84 LEU A O 1
ATOM 697 N N . ALA A 1 85 ? -11.669 -12.800 -6.283 1.00 86.69 85 ALA A N 1
ATOM 698 C CA . ALA A 1 85 ? -12.376 -14.012 -5.881 1.00 86.69 85 ALA A CA 1
ATOM 699 C C . ALA A 1 85 ? -12.020 -14.441 -4.447 1.00 86.69 85 ALA A C 1
ATOM 701 O O . ALA A 1 85 ? -12.901 -14.883 -3.706 1.00 86.69 85 ALA A O 1
ATOM 702 N N . MET A 1 86 ? -10.755 -14.289 -4.033 1.00 84.56 86 MET A N 1
ATOM 703 C CA . MET A 1 86 ? -10.333 -14.547 -2.654 1.00 84.56 86 MET A CA 1
ATOM 704 C C . MET A 1 86 ? -11.016 -13.585 -1.672 1.00 84.56 86 MET A C 1
ATOM 706 O O . MET A 1 86 ? -11.563 -14.052 -0.674 1.00 84.56 86 MET A O 1
ATOM 710 N N . ILE A 1 87 ? -11.022 -12.278 -1.966 1.00 83.75 87 ILE A N 1
ATOM 711 C CA . ILE A 1 87 ? -11.689 -11.264 -1.132 1.00 83.75 87 ILE A CA 1
ATOM 712 C C . ILE A 1 87 ? -13.179 -11.572 -1.021 1.00 83.75 87 ILE A C 1
ATOM 714 O O . ILE A 1 87 ? -13.710 -11.647 0.082 1.00 83.75 87 ILE A O 1
ATOM 718 N N . VAL A 1 88 ? -13.853 -11.823 -2.148 1.00 82.62 88 VAL A N 1
ATOM 719 C CA . VAL A 1 88 ? -15.292 -12.106 -2.146 1.00 82.62 88 VAL A CA 1
ATOM 720 C C . VAL A 1 88 ? -15.610 -13.329 -1.289 1.00 82.62 88 VAL A C 1
ATOM 722 O O . VAL A 1 88 ? -16.546 -13.294 -0.501 1.00 82.62 88 VAL A O 1
ATOM 725 N N . ARG A 1 89 ? -14.810 -14.397 -1.373 1.00 75.25 89 ARG A N 1
ATOM 726 C CA . ARG A 1 89 ? -15.018 -15.595 -0.546 1.00 75.25 89 ARG A CA 1
ATOM 727 C C . ARG A 1 89 ? -14.755 -15.384 0.944 1.00 75.25 89 ARG A C 1
ATOM 729 O O . ARG A 1 89 ? -15.340 -16.108 1.745 1.00 75.25 89 ARG A O 1
ATOM 736 N N . ARG A 1 90 ? -13.844 -14.484 1.317 1.00 73.38 90 ARG A N 1
ATOM 737 C CA . ARG A 1 90 ? -13.468 -14.249 2.720 1.00 73.38 90 ARG A CA 1
ATOM 738 C C . ARG A 1 90 ? -14.341 -13.194 3.405 1.00 73.38 90 ARG A C 1
ATOM 740 O O . ARG A 1 90 ? -14.673 -13.401 4.566 1.00 73.38 90 ARG A O 1
ATOM 747 N N . ASP A 1 91 ? -14.714 -12.118 2.712 1.00 67.81 91 ASP A N 1
ATOM 748 C CA . ASP A 1 91 ? -15.455 -10.986 3.294 1.00 67.81 91 ASP A CA 1
ATOM 749 C C . ASP A 1 91 ? -16.967 -11.027 3.046 1.00 67.81 91 ASP A C 1
ATOM 751 O O . ASP A 1 91 ? -17.727 -10.501 3.859 1.00 67.81 91 ASP A O 1
ATOM 755 N N . PHE A 1 92 ? -17.447 -11.653 1.964 1.00 62.44 92 PHE A N 1
ATOM 756 C CA . PHE A 1 92 ? -18.889 -11.771 1.753 1.00 62.44 92 PHE A CA 1
ATOM 757 C C . PHE A 1 92 ? -19.411 -13.082 2.346 1.00 62.44 92 PHE A C 1
ATOM 759 O O . PHE A 1 92 ? -19.152 -14.152 1.786 1.00 62.44 92 PHE A O 1
ATOM 766 N N . PRO A 1 93 ? -20.260 -13.048 3.393 1.00 51.53 93 PRO A N 1
ATOM 767 C CA . PRO A 1 93 ? -21.233 -14.107 3.563 1.00 51.53 93 PRO A CA 1
ATOM 768 C C . PRO A 1 93 ? -22.170 -14.000 2.357 1.00 51.53 93 PRO A C 1
ATOM 770 O O . PRO A 1 93 ? -23.127 -13.227 2.362 1.00 51.53 93 PRO A O 1
ATOM 773 N N . LEU A 1 94 ? -21.889 -14.771 1.302 1.00 52.09 94 LEU A N 1
ATOM 774 C CA . LEU A 1 94 ? -22.713 -14.905 0.087 1.00 52.09 94 LEU A CA 1
ATOM 775 C C . LEU A 1 94 ? -24.203 -15.187 0.397 1.00 52.09 94 LEU A C 1
ATOM 777 O O . LEU A 1 94 ? -25.054 -15.058 -0.475 1.00 52.09 94 LEU A O 1
ATOM 781 N N . HIS A 1 95 ? -24.513 -15.522 1.651 1.00 49.34 95 HIS A N 1
ATOM 782 C CA . HIS A 1 95 ? -25.837 -15.742 2.213 1.00 49.34 95 HIS A CA 1
ATOM 783 C C . HIS A 1 95 ? -26.678 -14.467 2.463 1.00 49.34 95 HIS A C 1
ATOM 785 O O . HIS A 1 95 ? -27.897 -14.572 2.520 1.00 49.34 95 HIS A O 1
ATOM 791 N N . ASN A 1 96 ? -26.078 -13.272 2.593 1.00 51.69 96 ASN A N 1
ATOM 792 C CA . ASN A 1 96 ? -26.799 -12.037 2.976 1.00 51.69 96 ASN A CA 1
ATOM 793 C C . ASN A 1 96 ? -26.967 -11.007 1.841 1.00 51.69 96 ASN A C 1
ATOM 795 O O . ASN A 1 96 ? -27.453 -9.902 2.079 1.00 51.69 96 ASN A O 1
ATOM 799 N N . LEU A 1 97 ? -26.575 -11.335 0.604 1.00 56.62 97 LEU A N 1
ATOM 800 C CA . LEU A 1 97 ? -26.767 -10.447 -0.546 1.00 56.62 97 LEU A CA 1
ATOM 801 C C . LEU A 1 97 ? -28.147 -10.687 -1.190 1.00 56.62 97 LEU A C 1
ATOM 803 O O . LEU A 1 97 ? -28.341 -11.738 -1.811 1.00 56.62 97 LEU A O 1
ATOM 807 N N . PRO A 1 98 ? -29.087 -9.718 -1.137 1.00 55.19 98 PRO A N 1
ATOM 808 C CA . PRO A 1 98 ? -30.472 -9.904 -1.591 1.00 55.19 98 PRO A CA 1
ATOM 809 C C . PRO A 1 98 ? -30.616 -10.204 -3.095 1.00 55.19 98 PRO A C 1
ATOM 811 O O . PRO A 1 98 ? -31.663 -10.677 -3.525 1.00 55.19 98 PRO A O 1
ATOM 814 N N . VAL A 1 99 ? -29.576 -9.959 -3.902 1.00 58.59 99 VAL A N 1
ATOM 815 C CA . VAL A 1 99 ? -29.618 -10.101 -5.371 1.00 58.59 99 VAL A CA 1
ATOM 816 C C . VAL A 1 99 ? -28.892 -11.362 -5.876 1.00 58.59 99 VAL A C 1
ATOM 818 O O . VAL A 1 99 ? -29.229 -11.873 -6.940 1.00 58.59 99 VAL A O 1
ATOM 821 N N . VAL A 1 100 ? -27.939 -11.918 -5.114 1.00 54.78 100 VAL A N 1
ATOM 822 C CA . VAL A 1 100 ? -27.072 -13.034 -5.567 1.00 54.78 100 VAL A CA 1
ATOM 823 C C . VAL A 1 100 ? -27.489 -14.392 -4.980 1.00 54.78 100 VAL A C 1
ATOM 825 O O . VAL A 1 100 ? -27.233 -15.427 -5.593 1.00 54.78 100 VAL A O 1
ATOM 828 N N . GLY A 1 101 ? -28.233 -14.415 -3.867 1.00 50.72 101 GLY A N 1
ATOM 829 C CA . GLY A 1 101 ? -28.700 -15.654 -3.223 1.00 50.72 101 GLY A CA 1
ATOM 830 C C . GLY A 1 101 ? -29.709 -16.493 -4.026 1.00 50.72 101 GLY A C 1
ATOM 831 O O . GLY A 1 101 ? -30.055 -17.592 -3.608 1.00 50.72 101 GLY A O 1
ATOM 832 N N . LYS A 1 102 ? -30.194 -16.012 -5.181 1.00 52.19 102 LYS A N 1
ATOM 833 C CA . LYS A 1 102 ? -31.157 -16.747 -6.024 1.00 52.19 102 LYS A CA 1
ATOM 834 C C . LYS A 1 102 ? -30.517 -17.722 -7.018 1.00 52.19 102 LYS A C 1
ATOM 836 O O . LYS A 1 102 ? -31.214 -18.609 -7.496 1.00 52.19 102 LYS A O 1
ATOM 841 N N . TYR A 1 103 ? -29.233 -17.555 -7.339 1.00 58.09 103 TYR A N 1
ATOM 842 C CA . TYR A 1 103 ? -28.562 -18.317 -8.406 1.00 58.09 103 TYR A CA 1
ATOM 843 C C . TYR A 1 103 ? -27.655 -19.444 -7.905 1.00 58.09 103 TYR A C 1
ATOM 845 O O . TYR A 1 103 ? -27.261 -20.298 -8.692 1.00 58.09 103 TYR A O 1
ATOM 853 N N . PHE A 1 104 ? -27.347 -19.470 -6.610 1.00 52.19 104 PHE A N 1
ATOM 854 C CA . PHE A 1 104 ? -26.582 -20.537 -5.971 1.00 52.19 104 PHE A CA 1
ATOM 855 C C . PHE A 1 104 ? -27.425 -21.138 -4.845 1.00 52.19 104 PHE A C 1
ATOM 857 O O . PHE A 1 104 ? -27.281 -20.761 -3.683 1.00 52.19 104 PHE A O 1
ATOM 864 N N . LYS A 1 105 ? -28.345 -22.029 -5.220 1.00 42.28 105 LYS A N 1
ATOM 865 C CA . LYS A 1 105 ? -28.962 -22.997 -4.312 1.00 42.28 105 LYS A CA 1
ATOM 866 C C . LYS A 1 105 ? -28.341 -24.362 -4.566 1.00 42.28 105 LYS A C 1
ATOM 868 O O . LYS A 1 105 ? -28.124 -24.667 -5.759 1.00 42.28 105 LYS A O 1
#

Organism: NCBI:txid2840839

Solvent-accessible surface area (backbone atoms only — not comparable to full-atom values): 6295 Å² total; per-residue (Å²): 114,73,69,79,74,42,46,93,83,41,48,73,62,46,54,52,53,50,51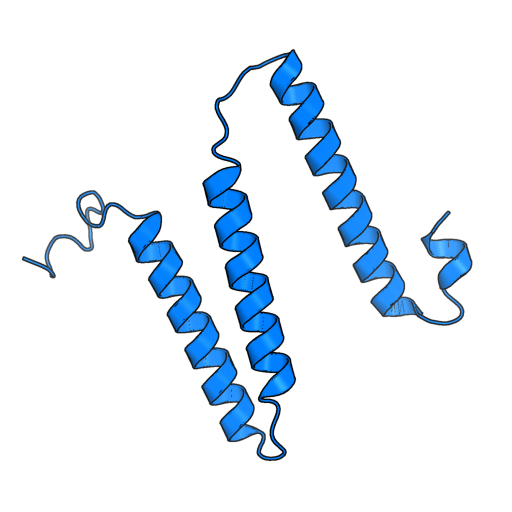,51,52,50,52,51,50,51,51,51,51,50,49,58,52,37,51,73,80,50,78,66,90,72,64,59,65,62,58,49,49,53,53,52,52,52,52,51,53,50,51,51,54,63,72,64,64,53,93,52,66,68,58,42,52,51,52,50,52,50,54,50,50,53,51,51,52,51,49,48,67,74,74,44,67,65,83,76,42,93,82,60,50,80,80,70,124

pLDDT: mean 77.26, std 14.12, range [42.28, 92.5]

Radius of gyration: 19.66 Å; Cα contacts (8 Å, |Δi|>4): 27; chains: 1; bounding box: 48×42×48 Å

Secondary structure (DSSP, 8-state):
-HHHHHHHHHHHHHHHHHHHHHHHHHHHHHHHHHHHHS-----HHHHHHHHHHHHHHHHHHHHT--S-HHHHHHHHHHHHHHHHHHHHHHH--TTS-TTTTTT--